Protein AF-A0A327HGI7-F1 (afdb_monomer)

Radius of gyration: 21.0 Å; Cα contacts (8 Å, |Δi|>4): 131; chains: 1; bounding box: 43×36×59 Å

Mean predicted aligned error: 7.12 Å

pLDDT: mean 90.42, std 4.66, range [54.19, 96.44]

Secondary structure (DSSP, 8-state):
-HHHHTT--HHHHHHHHHHHHHTTSEEEEE-GGGHHHHHHHHHHHHHHHH-HHHHHHTSSTTTTT--HHHHHHHHTT---HHHHHHHTTTS-HHHHHHHHHHTT--PPEEEEES-SSHHHHHHHHHHHHHHHHHHHHHHHHHHTT-

Solvent-accessible surface area (backbone atoms only — not comparable to full-atom values): 8160 Å² total; per-residue (Å²): 106,70,28,67,77,65,78,40,60,57,71,58,48,51,52,51,52,51,51,37,34,75,72,56,52,26,42,79,40,75,38,68,92,45,44,36,50,41,40,40,53,24,51,53,53,45,40,77,74,59,34,67,72,40,36,40,66,68,30,36,30,60,83,68,67,51,58,68,67,54,56,54,26,54,74,68,68,70,64,46,38,68,56,44,43,63,69,46,63,89,52,54,71,69,56,56,50,49,40,26,49,52,48,70,36,70,76,58,70,41,79,42,67,61,44,96,49,71,66,49,36,51,51,50,54,51,52,53,49,51,53,50,50,55,49,53,52,54,50,51,57,53,58,78,73,108

Structure (mmCIF, N/CA/C/O backbone):
data_AF-A0A327HGI7-F1
#
_entry.id   AF-A0A327HGI7-F1
#
loop_
_atom_site.group_PDB
_atom_site.id
_atom_site.type_symbol
_atom_site.label_atom_id
_atom_site.label_alt_id
_atom_site.label_comp_id
_atom_site.label_asym_id
_atom_site.label_entity_id
_atom_site.label_seq_id
_atom_site.pdbx_PDB_ins_code
_atom_site.Cartn_x
_atom_site.Cartn_y
_atom_site.Cartn_z
_atom_site.occupancy
_atom_site.B_iso_or_equiv
_atom_site.auth_seq_id
_atom_site.auth_comp_id
_atom_site.auth_asym_id
_atom_site.auth_atom_id
_atom_site.pdbx_PDB_model_num
ATOM 1 N N . GLU A 1 1 ? 11.525 -7.268 8.316 1.00 74.31 1 GLU A N 1
ATOM 2 C CA . GLU A 1 1 ? 11.619 -8.732 8.138 1.00 74.31 1 GLU A CA 1
ATOM 3 C C . GLU A 1 1 ? 13.041 -9.139 7.783 1.00 74.31 1 GLU A C 1
ATOM 5 O O . GLU A 1 1 ? 13.699 -9.641 8.675 1.00 74.31 1 GLU A O 1
ATOM 10 N N . ALA A 1 2 ? 13.578 -8.794 6.604 1.00 81.25 2 ALA A N 1
ATOM 11 C CA . ALA A 1 2 ? 14.952 -9.160 6.211 1.00 81.25 2 ALA A CA 1
ATOM 12 C C . ALA A 1 2 ? 16.039 -8.779 7.239 1.00 81.25 2 ALA A C 1
ATOM 14 O O . ALA A 1 2 ? 16.842 -9.613 7.630 1.00 81.25 2 ALA A O 1
ATOM 15 N N . ALA A 1 3 ? 16.016 -7.545 7.752 1.00 86.25 3 ALA A N 1
ATOM 16 C CA . ALA A 1 3 ? 16.958 -7.109 8.788 1.00 86.25 3 ALA A CA 1
ATOM 17 C C . ALA A 1 3 ? 16.834 -7.893 10.104 1.00 86.25 3 ALA A C 1
ATOM 19 O O . ALA A 1 3 ? 17.829 -8.110 10.774 1.00 86.25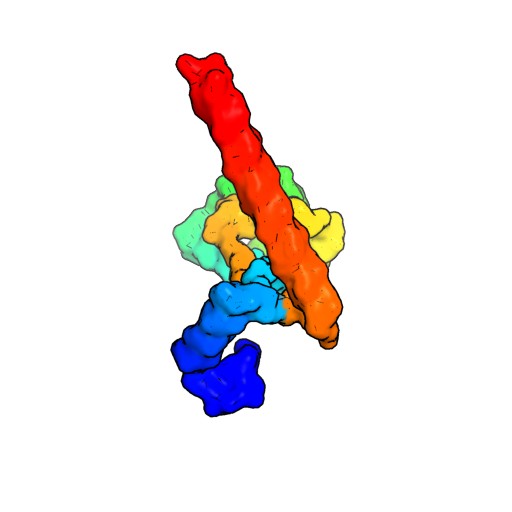 3 ALA A O 1
ATOM 20 N N . LYS A 1 4 ? 15.621 -8.341 10.450 1.00 87.12 4 LYS A N 1
ATOM 21 C CA . LYS A 1 4 ? 15.384 -9.163 11.643 1.00 87.12 4 LYS A CA 1
ATOM 22 C C . LYS A 1 4 ? 15.860 -10.603 11.419 1.00 87.12 4 LYS A C 1
ATOM 24 O O . LYS A 1 4 ? 16.408 -11.195 12.329 1.00 87.12 4 LYS A O 1
ATOM 29 N N . ALA A 1 5 ? 15.653 -11.147 10.219 1.00 88.88 5 ALA A N 1
ATOM 30 C CA . ALA A 1 5 ? 16.080 -12.500 9.862 1.00 88.88 5 ALA A CA 1
ATOM 31 C C . ALA A 1 5 ? 17.609 -12.637 9.779 1.00 88.88 5 ALA A C 1
ATOM 33 O O . ALA A 1 5 ? 18.146 -13.680 10.116 1.00 88.88 5 ALA A O 1
ATOM 34 N N . LEU A 1 6 ? 18.296 -11.580 9.342 1.00 89.06 6 LEU A N 1
ATOM 35 C CA . LEU A 1 6 ? 19.757 -11.531 9.229 1.00 89.06 6 LEU A CA 1
ATOM 36 C C . LEU A 1 6 ? 20.447 -10.985 10.489 1.00 89.06 6 LEU A C 1
ATOM 38 O O . LEU A 1 6 ? 21.641 -10.711 10.429 1.00 89.06 6 LEU A O 1
ATOM 42 N N . ASP A 1 7 ? 19.684 -10.726 11.558 1.00 90.31 7 ASP A N 1
ATOM 43 C CA . ASP A 1 7 ? 20.121 -10.007 12.766 1.00 90.31 7 ASP A CA 1
ATOM 44 C C . ASP A 1 7 ? 21.013 -8.782 12.462 1.00 90.31 7 ASP A C 1
ATOM 46 O O . ASP A 1 7 ? 22.052 -8.523 13.063 1.00 90.31 7 ASP A O 1
ATOM 50 N N . GLY A 1 8 ? 20.633 -8.044 11.417 1.00 89.75 8 GLY A N 1
ATOM 51 C CA . GLY A 1 8 ? 21.462 -7.026 10.787 1.00 89.75 8 GLY A CA 1
ATOM 52 C C . GLY A 1 8 ? 20.879 -5.618 10.928 1.00 89.75 8 GLY A C 1
ATOM 53 O O . GLY A 1 8 ? 19.656 -5.443 10.984 1.00 89.75 8 GLY A O 1
ATOM 54 N N . PRO A 1 9 ? 21.711 -4.558 10.876 1.00 93.31 9 PRO A N 1
ATOM 55 C CA . PRO A 1 9 ? 21.215 -3.187 10.919 1.00 93.31 9 PRO A CA 1
ATOM 56 C C . PRO A 1 9 ? 20.248 -2.892 9.762 1.00 93.31 9 PRO A C 1
ATOM 58 O O . PRO A 1 9 ? 20.606 -3.031 8.586 1.00 93.31 9 PRO A O 1
ATOM 61 N N . LYS A 1 10 ? 19.035 -2.406 10.077 1.00 89.06 10 LYS A N 1
ATOM 62 C CA . LYS A 1 10 ? 18.003 -2.053 9.076 1.00 89.06 10 LYS A CA 1
ATOM 63 C C . LYS A 1 10 ? 18.534 -1.181 7.925 1.00 89.06 10 LYS A C 1
ATOM 65 O O . LYS A 1 10 ? 18.257 -1.528 6.774 1.00 89.06 10 LYS A O 1
ATOM 70 N N . PRO A 1 11 ? 19.325 -0.112 8.167 1.00 92.19 11 PRO A N 1
ATOM 71 C CA . PRO A 1 11 ? 19.842 0.723 7.080 1.00 92.19 11 PRO A CA 1
ATOM 72 C C . PRO A 1 11 ? 20.815 -0.023 6.160 1.00 92.19 11 PRO A C 1
ATOM 74 O O . PRO A 1 11 ? 20.868 0.236 4.959 1.00 92.19 11 PRO A O 1
ATOM 77 N N . ARG A 1 12 ? 21.595 -0.967 6.703 1.00 92.69 12 ARG A N 1
ATOM 78 C CA . ARG A 1 12 ? 22.547 -1.767 5.921 1.00 92.69 12 ARG A CA 1
ATOM 79 C C . ARG A 1 12 ? 21.810 -2.730 4.997 1.00 92.69 12 ARG A C 1
ATOM 81 O O . ARG A 1 12 ? 22.081 -2.734 3.801 1.00 92.69 12 ARG A O 1
ATOM 88 N N . VAL A 1 13 ? 20.845 -3.476 5.530 1.00 92.94 13 VAL A N 1
ATOM 89 C CA . VAL A 1 13 ? 20.040 -4.419 4.738 1.00 92.94 13 VAL A CA 1
ATOM 90 C C . VAL A 1 13 ? 19.221 -3.690 3.671 1.00 92.94 13 VAL A C 1
ATOM 92 O O . VAL A 1 13 ? 19.176 -4.139 2.530 1.00 92.94 13 VAL A O 1
ATOM 95 N N . GLY A 1 14 ? 18.655 -2.522 3.994 1.00 90.56 14 GLY A N 1
ATOM 96 C CA . GLY A 1 14 ? 17.958 -1.685 3.013 1.00 90.56 14 GLY A CA 1
ATOM 97 C C . GLY A 1 14 ? 18.85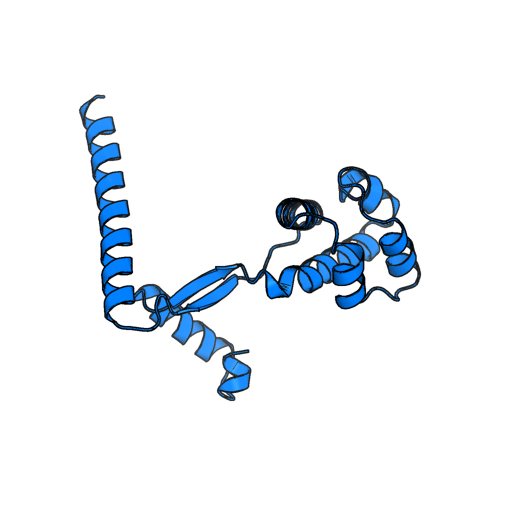2 -1.263 1.841 1.00 90.56 14 GLY A C 1
ATOM 98 O O . GLY A 1 14 ? 18.449 -1.395 0.689 1.00 90.56 14 GLY A O 1
ATOM 99 N N . ARG A 1 15 ? 20.092 -0.831 2.113 1.00 92.94 15 ARG A N 1
ATOM 100 C CA . ARG A 1 15 ? 21.059 -0.479 1.056 1.00 92.94 15 ARG A CA 1
ATOM 101 C C . ARG A 1 15 ? 21.450 -1.675 0.186 1.00 92.94 15 ARG A C 1
ATOM 103 O O . ARG A 1 15 ? 21.612 -1.505 -1.016 1.00 92.94 15 ARG A O 1
ATOM 110 N N . ILE A 1 16 ? 21.597 -2.866 0.768 1.00 93.19 16 ILE A N 1
ATOM 111 C CA . ILE A 1 16 ? 21.910 -4.090 0.010 1.00 93.19 16 ILE A CA 1
ATOM 112 C C . ILE A 1 16 ? 20.759 -4.444 -0.939 1.00 93.19 16 ILE A C 1
ATOM 114 O O . ILE A 1 16 ? 20.993 -4.673 -2.122 1.00 93.19 16 ILE A O 1
ATOM 118 N N . LEU A 1 17 ? 19.518 -4.420 -0.447 1.00 92.81 17 LEU A N 1
ATOM 119 C CA . LEU A 1 17 ? 18.340 -4.689 -1.274 1.00 92.81 17 LEU A CA 1
ATOM 120 C C . LEU A 1 17 ? 18.181 -3.667 -2.405 1.00 92.81 17 LEU A C 1
ATOM 122 O O . LEU A 1 17 ? 17.813 -4.039 -3.514 1.00 92.81 17 LEU A O 1
ATOM 126 N N . GLU A 1 18 ? 18.516 -2.399 -2.159 1.00 92.88 18 GLU A N 1
ATOM 127 C CA . GLU A 1 18 ? 18.499 -1.374 -3.204 1.00 92.88 18 GLU A CA 1
ATOM 128 C C . GLU A 1 18 ? 19.580 -1.615 -4.271 1.00 92.88 18 GLU A C 1
ATOM 130 O O . GLU A 1 18 ? 19.317 -1.436 -5.459 1.00 92.88 18 GLU A O 1
ATOM 135 N N . ARG A 1 19 ? 20.768 -2.104 -3.882 1.00 94.19 19 ARG A N 1
ATOM 136 C CA . ARG A 1 19 ? 21.799 -2.531 -4.844 1.00 94.19 19 ARG A CA 1
ATOM 137 C C . ARG A 1 19 ? 21.311 -3.703 -5.692 1.00 94.19 19 ARG A C 1
ATOM 139 O O . ARG A 1 19 ? 21.389 -3.627 -6.913 1.00 94.19 19 ARG A O 1
ATOM 146 N N . PHE A 1 20 ? 20.728 -4.734 -5.083 1.00 92.50 20 PHE A N 1
ATOM 147 C CA . PHE A 1 20 ? 20.129 -5.847 -5.834 1.00 92.50 20 PHE A CA 1
ATOM 148 C C . PHE A 1 20 ? 18.981 -5.400 -6.740 1.00 92.50 20 PHE A C 1
ATOM 150 O O . PHE A 1 20 ? 18.777 -5.965 -7.811 1.00 92.50 20 PHE A O 1
ATOM 157 N N . ARG A 1 21 ? 18.250 -4.352 -6.350 1.00 91.75 21 ARG A N 1
ATOM 158 C CA . ARG A 1 21 ? 17.236 -3.750 -7.214 1.00 91.75 21 ARG A CA 1
ATOM 159 C C . ARG A 1 21 ? 17.852 -3.061 -8.426 1.00 91.75 21 ARG A C 1
ATOM 161 O O . ARG A 1 21 ? 17.341 -3.208 -9.530 1.00 91.75 21 ARG A O 1
ATOM 168 N N . SER A 1 22 ? 18.953 -2.335 -8.237 1.00 89.50 22 SER A N 1
ATOM 169 C CA . SER A 1 22 ? 19.655 -1.670 -9.342 1.00 89.50 22 SER A CA 1
ATOM 170 C C . SER A 1 22 ? 20.238 -2.648 -10.366 1.00 89.50 22 SER A C 1
ATOM 172 O O . SER A 1 22 ? 20.324 -2.305 -11.539 1.00 89.50 22 SER A O 1
ATOM 174 N N . THR A 1 23 ? 20.565 -3.877 -9.954 1.00 88.38 23 THR A N 1
ATOM 175 C CA . THR A 1 23 ? 21.039 -4.941 -10.854 1.00 88.38 23 THR A CA 1
ATOM 176 C C . THR A 1 23 ? 19.910 -5.780 -11.460 1.00 88.38 23 THR A C 1
ATOM 178 O O . THR A 1 23 ? 20.188 -6.720 -12.197 1.00 88.38 23 THR A O 1
ATOM 181 N N . GLY A 1 24 ? 18.645 -5.494 -11.134 1.00 86.06 24 GLY A N 1
ATOM 182 C CA . GLY A 1 24 ? 17.489 -6.254 -11.618 1.00 86.06 24 GLY A CA 1
ATOM 183 C C . GLY A 1 24 ? 17.256 -7.599 -10.920 1.00 86.06 24 GLY A C 1
ATOM 184 O O . GLY A 1 24 ? 16.352 -8.321 -11.314 1.00 86.06 24 GLY A O 1
ATOM 185 N N . LEU A 1 25 ? 18.017 -7.944 -9.874 1.00 88.50 25 LEU A N 1
ATOM 186 C CA . LEU A 1 25 ? 17.823 -9.188 -9.109 1.00 88.50 25 LEU A CA 1
ATOM 187 C C . LEU A 1 25 ? 16.578 -9.137 -8.218 1.00 88.50 25 LEU A C 1
ATOM 189 O O . LEU A 1 25 ? 15.928 -10.151 -7.958 1.00 88.50 25 LEU A O 1
ATOM 193 N N . VAL A 1 26 ? 16.268 -7.943 -7.720 1.00 92.50 26 VAL A N 1
ATOM 194 C CA . VAL A 1 26 ? 15.165 -7.679 -6.800 1.00 92.50 26 VAL A CA 1
ATOM 195 C C . VAL A 1 26 ? 14.260 -6.610 -7.393 1.00 92.50 26 VAL A C 1
ATOM 197 O O . VAL A 1 26 ? 14.717 -5.650 -8.002 1.00 92.50 26 VAL A O 1
ATOM 200 N N . GLU A 1 27 ? 12.965 -6.721 -7.155 1.00 90.12 27 GLU A N 1
ATOM 201 C CA .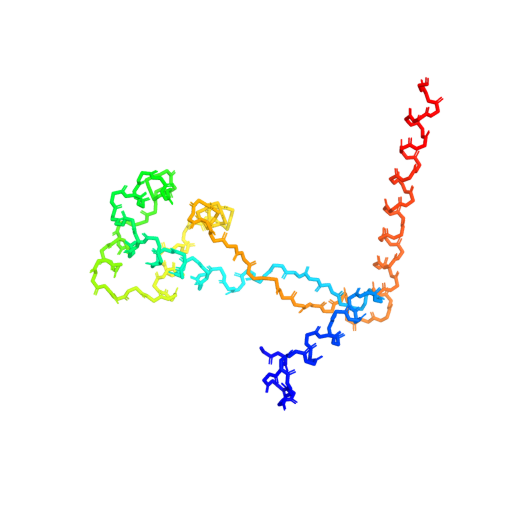 GLU A 1 27 ? 11.986 -5.696 -7.491 1.00 90.12 27 GLU A CA 1
ATOM 202 C C . GL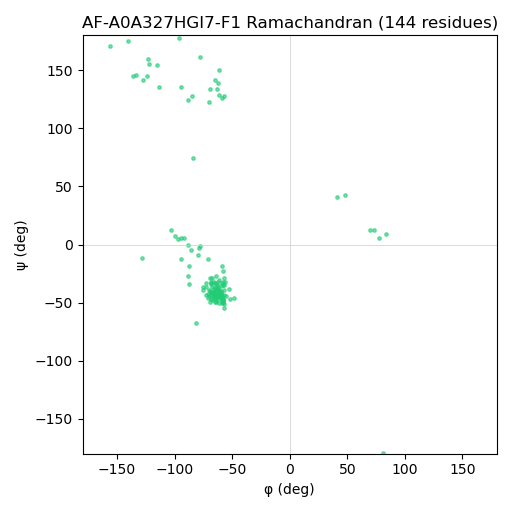U A 1 27 ? 11.221 -5.233 -6.251 1.00 90.12 27 GLU A C 1
ATOM 204 O O . GLU A 1 27 ? 11.105 -5.946 -5.247 1.00 90.12 27 GLU A O 1
ATOM 209 N N . ARG A 1 28 ? 10.700 -4.002 -6.321 1.00 90.25 28 ARG A N 1
ATOM 210 C CA . ARG A 1 28 ? 9.784 -3.485 -5.305 1.00 90.25 28 ARG A CA 1
ATOM 211 C C . ARG A 1 28 ? 8.358 -3.847 -5.677 1.00 90.25 28 ARG A C 1
ATOM 213 O O . ARG A 1 28 ? 7.889 -3.475 -6.747 1.00 90.25 28 ARG A O 1
ATOM 220 N N . VAL A 1 29 ? 7.666 -4.515 -4.764 1.00 88.19 29 VAL A N 1
ATOM 221 C CA . VAL A 1 29 ? 6.295 -4.995 -4.976 1.00 88.19 29 VAL A CA 1
ATOM 222 C C . VAL A 1 29 ? 5.410 -4.507 -3.838 1.00 88.19 29 VAL A C 1
ATOM 224 O O . VAL A 1 29 ? 5.842 -4.463 -2.685 1.00 88.19 29 VAL A O 1
ATOM 227 N N . ALA A 1 30 ? 4.174 -4.119 -4.148 1.00 86.12 30 ALA A N 1
ATOM 228 C CA . ALA A 1 30 ? 3.195 -3.759 -3.129 1.00 86.12 30 ALA A CA 1
ATOM 229 C C . ALA A 1 30 ? 2.910 -4.962 -2.216 1.00 86.12 30 ALA A C 1
ATOM 231 O O . ALA A 1 30 ? 2.617 -6.057 -2.693 1.00 86.12 30 ALA A O 1
ATOM 232 N N . ARG A 1 31 ? 3.000 -4.760 -0.899 1.00 87.50 31 ARG A N 1
ATOM 233 C CA . ARG A 1 31 ? 2.761 -5.807 0.106 1.00 87.50 31 ARG A CA 1
ATOM 234 C C . ARG A 1 31 ? 1.276 -5.935 0.417 1.00 87.50 31 ARG A C 1
ATOM 236 O O . ARG A 1 31 ? 0.822 -5.460 1.453 1.00 87.50 31 ARG A O 1
ATOM 243 N N . THR A 1 32 ? 0.514 -6.532 -0.495 1.00 84.69 32 THR A N 1
ATOM 244 C CA . THR A 1 32 ? -0.943 -6.711 -0.347 1.00 84.69 32 THR A CA 1
ATOM 245 C C . THR A 1 32 ? -1.322 -7.469 0.928 1.00 84.69 32 THR A C 1
ATOM 247 O O . THR A 1 32 ? -2.345 -7.160 1.529 1.00 84.69 32 THR A O 1
ATOM 250 N N . ASP A 1 33 ? -0.449 -8.350 1.424 1.00 84.19 33 ASP A N 1
ATOM 251 C CA . ASP A 1 33 ? -0.554 -9.018 2.730 1.00 84.19 33 ASP A CA 1
ATOM 252 C C . ASP A 1 33 ? -0.632 -8.045 3.921 1.00 84.19 33 ASP A C 1
ATOM 254 O O . ASP A 1 33 ? -1.135 -8.384 4.988 1.00 84.19 33 ASP A O 1
ATOM 258 N N . ARG A 1 34 ? -0.143 -6.813 3.755 1.00 87.62 34 ARG A N 1
ATOM 259 C CA . ARG A 1 34 ? -0.162 -5.759 4.777 1.00 87.62 34 ARG A CA 1
ATOM 260 C C . ARG A 1 34 ? -1.327 -4.785 4.620 1.00 87.62 34 ARG A C 1
ATOM 262 O O . ARG A 1 34 ? -1.384 -3.811 5.373 1.00 87.62 34 ARG A O 1
ATOM 269 N N . LEU A 1 35 ? -2.247 -5.016 3.681 1.00 90.62 35 LEU A N 1
ATOM 270 C CA . LEU A 1 35 ? -3.359 -4.106 3.403 1.00 90.62 35 LEU A CA 1
ATOM 271 C C . LEU A 1 35 ? -4.239 -3.879 4.641 1.00 90.62 35 LEU A C 1
ATOM 273 O O . LEU A 1 35 ? -4.478 -2.729 5.002 1.00 90.62 35 LEU A O 1
ATOM 277 N N . SER A 1 36 ? -4.616 -4.940 5.357 1.00 91.44 36 SER A N 1
ATOM 278 C CA . SER A 1 36 ? -5.421 -4.846 6.585 1.00 91.44 36 SER A CA 1
ATOM 279 C C . SER A 1 36 ? -4.738 -4.007 7.669 1.00 91.44 36 SER A C 1
ATOM 281 O O . SER A 1 36 ? -5.369 -3.166 8.306 1.00 91.44 36 SER A O 1
ATOM 283 N N . THR A 1 37 ? -3.422 -4.168 7.852 1.00 92.50 37 THR A N 1
ATOM 284 C CA . THR A 1 37 ? -2.643 -3.365 8.810 1.00 92.50 37 THR A CA 1
ATOM 285 C C . THR A 1 37 ? -2.522 -1.904 8.370 1.00 92.50 37 THR A C 1
ATOM 287 O O . THR A 1 37 ? -2.619 -1.001 9.202 1.00 92.50 37 THR A O 1
ATOM 290 N N . ALA A 1 38 ? -2.322 -1.653 7.073 1.00 92.81 38 ALA A N 1
ATOM 291 C CA . ALA A 1 38 ? -2.231 -0.303 6.524 1.00 92.81 38 ALA A CA 1
ATOM 292 C C . ALA A 1 38 ? -3.566 0.445 6.657 1.00 92.81 38 ALA A C 1
ATOM 294 O O . ALA A 1 38 ? -3.586 1.590 7.110 1.00 92.81 38 ALA A O 1
ATOM 295 N N . LEU A 1 39 ? -4.679 -0.223 6.340 1.00 94.19 39 LEU A N 1
ATOM 296 C CA . LEU A 1 39 ? -6.031 0.291 6.552 1.00 94.19 39 LEU A CA 1
ATOM 297 C C . LEU A 1 39 ? -6.294 0.553 8.030 1.00 94.19 39 LEU A C 1
ATOM 299 O O . LEU A 1 39 ? -6.778 1.626 8.367 1.00 94.19 39 LEU A O 1
ATOM 303 N N . TRP A 1 40 ? -5.906 -0.362 8.920 1.00 94.25 40 TRP A N 1
ATOM 30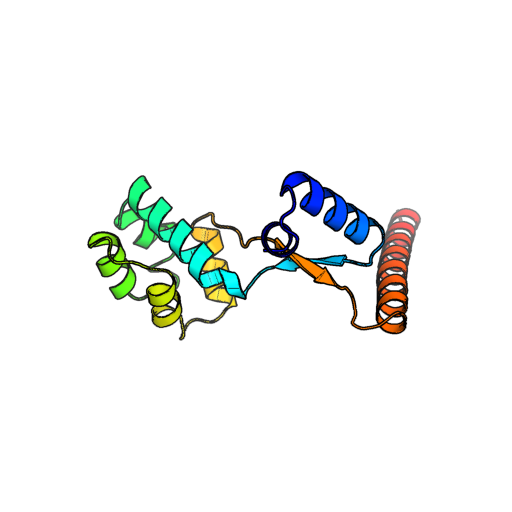4 C CA . TRP A 1 40 ? -6.048 -0.168 10.364 1.00 94.25 40 TRP A CA 1
ATOM 305 C C . TRP A 1 40 ? -5.331 1.077 10.864 1.00 94.25 40 TRP A C 1
ATOM 307 O O . TRP A 1 40 ? -5.930 1.905 11.555 1.00 94.25 40 TRP A O 1
ATOM 317 N N . SER A 1 41 ? -4.069 1.238 10.476 1.00 93.44 41 SER A N 1
ATOM 318 C CA . SER A 1 41 ? -3.275 2.398 10.863 1.00 93.44 41 SER A CA 1
ATOM 319 C C . SER A 1 41 ? -3.878 3.694 10.316 1.00 93.44 41 SER A C 1
ATOM 321 O O . SER A 1 41 ? -4.020 4.664 11.064 1.00 93.44 41 SER A O 1
ATOM 323 N N . ALA A 1 42 ? -4.300 3.704 9.047 1.00 94.88 42 ALA A N 1
ATOM 324 C CA . ALA A 1 42 ? -4.920 4.864 8.418 1.00 94.88 42 ALA A CA 1
ATOM 325 C C . ALA A 1 42 ? -6.270 5.218 9.066 1.00 94.88 42 ALA A C 1
ATOM 327 O O . ALA A 1 42 ? -6.465 6.360 9.473 1.00 94.88 42 ALA A O 1
ATOM 328 N N . MET A 1 43 ? -7.171 4.246 9.242 1.00 94.38 43 MET A N 1
ATOM 329 C CA . MET A 1 43 ? -8.477 4.445 9.881 1.00 94.38 43 MET A CA 1
ATOM 330 C C . MET A 1 43 ? -8.332 4.967 11.307 1.00 94.38 43 MET A C 1
ATOM 332 O O . MET A 1 43 ? -8.958 5.963 11.657 1.00 94.38 43 MET A O 1
ATOM 336 N N . THR A 1 44 ? -7.471 4.340 12.111 1.00 93.50 44 THR A N 1
ATOM 337 C CA . THR A 1 44 ? -7.251 4.741 13.506 1.00 93.50 44 THR A CA 1
ATOM 338 C C . THR A 1 44 ? -6.669 6.150 13.577 1.00 93.50 44 THR A C 1
ATOM 340 O O . THR A 1 44 ? -7.143 6.980 14.348 1.00 93.50 44 THR A O 1
ATOM 343 N N . THR A 1 45 ? -5.692 6.465 12.722 1.00 94.00 45 THR A N 1
ATOM 344 C CA . THR A 1 45 ? -5.078 7.799 12.676 1.00 94.00 45 THR A CA 1
ATOM 345 C C . THR A 1 45 ? -6.089 8.869 12.270 1.00 94.00 45 THR A C 1
ATOM 347 O O . THR A 1 45 ? -6.143 9.926 12.896 1.00 94.00 45 THR A O 1
ATOM 350 N N . GLN A 1 46 ? -6.894 8.618 11.236 1.00 95.06 46 GLN A N 1
ATOM 351 C CA . GLN A 1 46 ? -7.884 9.590 10.774 1.00 95.06 46 GLN A CA 1
ATOM 352 C C . GLN A 1 46 ? -9.034 9.751 11.770 1.00 95.06 46 GLN A C 1
ATOM 354 O O . GLN A 1 46 ? -9.438 10.884 12.022 1.00 95.06 46 GLN A O 1
ATOM 359 N N . TYR A 1 47 ? -9.498 8.663 12.394 1.00 94.50 47 TYR A N 1
ATOM 360 C CA . TYR A 1 47 ? -10.499 8.724 13.460 1.00 94.50 47 TYR A CA 1
ATOM 361 C C . TYR A 1 47 ? -10.028 9.622 14.608 1.00 94.50 47 TYR A C 1
ATOM 363 O O . TYR A 1 47 ? -10.721 10.563 14.976 1.00 94.50 47 TYR A O 1
ATOM 371 N N . MET A 1 48 ? -8.812 9.392 15.117 1.00 92.69 48 MET A N 1
ATOM 372 C CA . MET A 1 48 ? -8.266 10.163 16.240 1.00 92.69 48 MET A CA 1
ATOM 373 C C . MET A 1 48 ? -8.024 11.636 15.896 1.00 92.69 48 MET A C 1
ATOM 375 O O . MET A 1 48 ? -8.130 12.496 16.762 1.00 92.69 48 MET A O 1
ATOM 379 N N . ARG A 1 49 ? -7.683 11.943 14.639 1.00 95.12 49 ARG A N 1
ATOM 380 C CA . ARG A 1 49 ? -7.369 13.315 14.210 1.00 95.12 49 ARG A CA 1
ATOM 381 C C . ARG A 1 49 ? -8.583 14.127 13.779 1.00 95.12 49 ARG A C 1
ATOM 383 O O . ARG A 1 49 ? -8.549 15.347 13.891 1.00 95.12 49 ARG A O 1
ATOM 390 N N . ARG A 1 50 ? -9.587 13.487 13.178 1.00 94.75 50 ARG A N 1
ATOM 391 C CA . ARG A 1 50 ? -10.678 14.172 12.460 1.00 94.75 50 ARG A CA 1
ATOM 392 C C . ARG A 1 50 ? -12.075 13.742 12.900 1.00 94.75 50 ARG A C 1
ATOM 394 O O . ARG A 1 50 ? -13.037 14.409 12.537 1.00 94.75 50 ARG A O 1
ATOM 401 N N . GLY A 1 51 ? -12.185 12.663 13.670 1.00 93.00 51 GLY A N 1
ATOM 402 C CA . GLY A 1 51 ? -13.448 12.165 14.199 1.00 93.00 51 GLY A CA 1
ATOM 403 C C . GLY A 1 51 ? -14.276 11.335 13.215 1.00 93.00 51 GLY A C 1
ATOM 404 O O . GLY A 1 51 ? -13.897 11.079 12.069 1.00 93.00 51 GLY A O 1
ATOM 405 N N . GLU A 1 52 ? -15.431 10.902 13.717 1.00 93.31 52 GLU A N 1
ATOM 406 C CA . GLU A 1 52 ? -16.384 10.003 13.058 1.00 93.31 52 GLU A CA 1
ATOM 407 C C . GLU A 1 52 ? -16.988 10.615 11.784 1.00 93.31 52 GLU A C 1
ATOM 409 O O . GLU A 1 52 ? -16.915 10.008 10.713 1.00 93.31 52 GLU A O 1
ATOM 414 N N . ASP A 1 53 ? -17.480 11.855 11.865 1.00 93.69 53 ASP A N 1
ATOM 415 C CA . ASP A 1 53 ? -18.124 12.555 10.742 1.00 93.69 53 ASP A CA 1
ATOM 416 C C . ASP A 1 53 ? -17.209 12.689 9.523 1.00 93.69 53 ASP A C 1
ATOM 418 O O . ASP A 1 53 ? -17.651 12.624 8.370 1.00 93.69 53 ASP A O 1
ATOM 422 N N . TRP A 1 54 ? -15.909 12.874 9.765 1.00 95.56 54 TRP A N 1
ATOM 423 C CA . TRP A 1 54 ? -14.940 12.973 8.687 1.00 95.56 54 TRP A CA 1
ATOM 424 C C . TRP A 1 54 ? -14.762 11.636 7.964 1.00 95.56 54 TRP A C 1
ATOM 426 O O . TRP A 1 54 ? -14.687 11.633 6.734 1.00 95.56 54 TRP A O 1
ATOM 436 N N . LEU A 1 55 ? -14.718 10.512 8.691 1.00 94.31 55 LEU A N 1
ATOM 437 C CA . LEU A 1 55 ? -14.584 9.181 8.091 1.00 94.31 55 LEU A CA 1
ATOM 438 C C . LEU A 1 55 ? -15.788 8.816 7.225 1.00 94.31 55 LEU A C 1
ATOM 440 O O . LEU A 1 55 ? -15.595 8.330 6.108 1.00 94.31 55 LEU A O 1
ATOM 444 N N . LEU A 1 56 ? -16.997 9.089 7.726 1.00 93.50 56 LEU A N 1
ATOM 445 C CA . LEU A 1 56 ? -18.253 8.856 7.012 1.00 93.50 56 LEU A CA 1
ATOM 446 C C . LEU A 1 56 ? -18.268 9.593 5.671 1.00 93.50 56 LEU A C 1
ATOM 448 O O . LEU A 1 56 ? -18.373 8.955 4.622 1.00 93.50 56 LEU A O 1
ATOM 452 N N . LYS A 1 57 ? -18.032 10.910 5.706 1.00 92.00 57 LYS A N 1
ATOM 453 C CA . LYS A 1 57 ? -18.132 11.784 4.530 1.00 92.00 57 LYS A CA 1
ATOM 454 C C . LYS A 1 57 ? -16.885 11.731 3.644 1.00 92.00 57 LYS A C 1
ATOM 456 O O . LYS A 1 57 ? -16.918 11.271 2.507 1.00 92.00 57 LYS A O 1
ATOM 461 N N . LYS A 1 58 ? -15.756 12.240 4.149 1.00 92.12 58 LYS A N 1
ATOM 462 C CA . LYS A 1 58 ? -14.521 12.448 3.366 1.00 92.12 58 LYS A CA 1
ATOM 463 C C . LYS A 1 58 ? -13.609 11.219 3.352 1.00 92.12 58 LYS A C 1
ATOM 465 O O . LYS A 1 58 ? -12.864 11.039 2.394 1.00 92.12 58 LYS A O 1
ATOM 470 N N . GLY A 1 59 ? -13.669 10.380 4.385 1.00 91.06 59 GLY A N 1
ATOM 471 C CA . GLY A 1 59 ? -12.868 9.159 4.512 1.00 91.06 59 GLY A CA 1
ATOM 472 C C . GLY A 1 59 ? -13.378 7.974 3.689 1.00 91.06 59 GLY A C 1
ATOM 473 O O . GLY A 1 59 ? -12.722 6.937 3.665 1.00 91.06 59 GLY A O 1
ATOM 474 N N . GLY A 1 60 ? -14.514 8.119 2.999 1.00 92.06 60 GLY A N 1
ATOM 475 C CA . GLY A 1 60 ? -15.026 7.124 2.058 1.00 92.06 60 GLY A CA 1
ATOM 476 C C . GLY A 1 60 ? -15.831 5.986 2.678 1.00 92.06 60 GLY A C 1
ATOM 477 O O . GLY A 1 60 ? -16.153 5.048 1.953 1.00 92.06 60 GLY A O 1
ATOM 478 N N . PHE A 1 61 ? -16.170 6.052 3.972 1.00 93.88 61 PHE A N 1
ATOM 479 C CA . PHE A 1 61 ? -16.938 4.990 4.630 1.00 93.88 61 PHE A CA 1
ATOM 480 C C . PHE A 1 61 ? -18.349 4.858 4.048 1.00 93.88 61 PHE A C 1
ATOM 482 O O . PHE A 1 61 ? -18.763 3.744 3.744 1.00 93.88 61 PHE A O 1
ATOM 489 N N . GLU A 1 62 ? -19.056 5.968 3.812 1.00 92.31 62 GLU A N 1
ATOM 490 C CA . GLU A 1 62 ? -20.376 5.927 3.163 1.00 92.31 62 GLU A CA 1
ATOM 491 C C . GLU A 1 62 ? -20.256 5.513 1.693 1.00 92.31 62 GLU A C 1
ATOM 493 O O . GLU A 1 62 ? -20.944 4.600 1.235 1.00 92.31 62 GLU A O 1
ATOM 498 N N . ARG A 1 63 ? -19.316 6.132 0.964 1.00 92.50 63 ARG A N 1
ATOM 499 C CA . ARG A 1 63 ? -19.133 5.916 -0.480 1.00 92.50 63 ARG A CA 1
ATOM 500 C C . ARG A 1 63 ? -18.822 4.464 -0.839 1.00 92.50 63 ARG A C 1
ATOM 502 O O . ARG A 1 63 ? -19.232 4.009 -1.898 1.00 92.50 63 ARG A O 1
ATOM 509 N N . LEU A 1 64 ? -18.063 3.770 0.006 1.00 92.81 64 LEU A N 1
ATOM 510 C CA . LEU A 1 64 ? -17.653 2.378 -0.210 1.00 92.81 64 LEU A CA 1
ATOM 511 C C . LEU A 1 64 ? -18.458 1.392 0.646 1.00 92.81 64 LEU A C 1
ATOM 513 O O . LEU A 1 64 ? -18.058 0.240 0.778 1.00 92.81 64 LEU A O 1
ATOM 517 N N . SER A 1 65 ? -19.564 1.849 1.251 1.00 89.75 65 SER A N 1
ATOM 518 C CA . SER A 1 65 ? -20.436 1.036 2.110 1.00 89.75 65 SER A CA 1
ATOM 519 C C . SER A 1 65 ? -19.654 0.232 3.159 1.00 89.75 65 SER A C 1
ATOM 521 O O . SER A 1 65 ? -19.910 -0.949 3.399 1.00 89.75 65 SER A O 1
ATOM 523 N N . VAL A 1 66 ? -18.663 0.880 3.781 1.00 91.12 66 VAL A N 1
ATOM 524 C CA . VAL A 1 66 ? -17.818 0.264 4.805 1.00 91.12 66 VAL A CA 1
ATOM 525 C C . VAL A 1 66 ? -18.696 -0.122 6.001 1.00 91.12 66 VAL A C 1
ATOM 527 O O . VAL A 1 66 ? -19.489 0.701 6.462 1.00 91.12 66 VAL A O 1
ATOM 530 N N . PRO A 1 67 ? -18.561 -1.341 6.558 1.00 90.25 67 PRO A N 1
ATOM 531 C CA . PRO A 1 67 ? -19.419 -1.780 7.650 1.00 90.25 67 PRO A CA 1
ATOM 532 C C . PRO A 1 67 ? -19.366 -0.849 8.868 1.00 90.25 67 PRO A C 1
ATOM 534 O O . PRO A 1 67 ? -18.305 -0.626 9.455 1.00 90.25 67 PRO A O 1
ATOM 537 N N . ASN A 1 68 ? -20.536 -0.399 9.336 1.00 87.81 68 ASN A N 1
ATOM 538 C CA . ASN A 1 68 ? -20.676 0.435 10.541 1.00 87.81 68 ASN A CA 1
ATOM 539 C C . ASN A 1 68 ? -20.114 -0.223 11.816 1.00 87.81 68 ASN A C 1
ATOM 541 O O . ASN A 1 68 ? -19.836 0.455 12.808 1.00 87.81 68 ASN A O 1
ATOM 545 N N . SER A 1 69 ? -19.916 -1.546 11.810 1.00 88.94 69 SER A N 1
ATOM 546 C CA . SER A 1 69 ? -19.215 -2.261 12.880 1.00 88.94 69 SER A CA 1
ATOM 547 C C . SER A 1 69 ? -17.785 -1.747 13.084 1.00 88.94 69 SER A C 1
ATOM 549 O O . SER A 1 69 ? -17.328 -1.685 14.225 1.00 88.94 69 SER A O 1
ATOM 551 N N . LEU A 1 70 ? -17.099 -1.303 12.022 1.00 90.75 70 LEU A N 1
ATOM 552 C CA . LEU A 1 70 ? -15.759 -0.724 12.124 1.00 90.75 70 LEU A CA 1
ATOM 553 C C . LEU A 1 70 ? -15.762 0.619 12.849 1.00 90.75 70 LEU A C 1
ATOM 555 O O . LEU A 1 70 ? -14.919 0.818 13.719 1.00 90.75 70 LEU A O 1
ATOM 559 N N . LEU A 1 71 ? -16.731 1.498 12.580 1.00 89.75 71 LEU A N 1
ATOM 560 C CA . LEU A 1 71 ? -16.866 2.766 13.310 1.00 89.75 71 LEU A CA 1
ATOM 561 C C . LEU A 1 71 ? -17.123 2.531 14.799 1.00 89.75 71 LEU A C 1
ATOM 563 O O . LEU A 1 71 ? -16.457 3.126 15.646 1.00 89.75 71 LEU A O 1
ATOM 567 N N . LYS A 1 72 ? -18.007 1.582 15.133 1.00 89.31 72 LYS A N 1
ATOM 568 C CA . LYS A 1 72 ? -18.257 1.192 16.530 1.00 89.31 72 LYS A CA 1
ATOM 569 C C . LYS A 1 72 ? -16.987 0.675 17.218 1.00 89.31 72 LYS A C 1
ATOM 571 O O . LYS A 1 72 ? -16.747 1.010 18.377 1.00 89.31 72 LYS A O 1
ATOM 576 N N . ASN A 1 73 ? -16.165 -0.109 16.520 1.00 89.94 73 ASN A N 1
ATOM 577 C CA . ASN A 1 73 ? -14.907 -0.637 17.058 1.00 89.94 73 ASN A CA 1
ATOM 578 C C . ASN A 1 73 ? -13.819 0.438 17.191 1.00 89.94 73 ASN A C 1
ATOM 580 O O . ASN A 1 73 ? -13.060 0.414 18.159 1.00 89.94 73 ASN A O 1
ATOM 584 N N . LEU A 1 74 ? -13.753 1.393 16.259 1.00 91.12 74 LEU A N 1
ATOM 585 C CA . LEU A 1 74 ? -12.862 2.554 16.349 1.00 91.12 74 LEU A CA 1
ATOM 586 C C . LEU A 1 74 ? -13.232 3.428 17.552 1.00 91.12 74 LEU A C 1
ATOM 588 O O . LEU A 1 74 ? -12.359 3.777 18.342 1.00 91.12 74 LEU A O 1
ATOM 592 N N . LYS A 1 75 ? -14.529 3.681 17.757 1.00 89.75 75 LYS A N 1
ATOM 593 C CA . LYS A 1 75 ? -15.047 4.445 18.899 1.00 89.75 75 LYS A CA 1
ATOM 594 C C . LYS A 1 75 ? -14.757 3.793 20.248 1.00 89.75 75 LYS A C 1
ATOM 596 O O . LYS A 1 75 ? -14.436 4.489 21.203 1.00 89.75 75 LYS A O 1
ATOM 601 N N . LYS A 1 76 ? -14.840 2.462 20.323 1.00 88.75 76 LYS A N 1
ATOM 602 C CA . LYS A 1 76 ? -14.512 1.684 21.530 1.00 88.75 76 LYS A CA 1
ATOM 603 C C . LYS A 1 76 ? -13.007 1.466 21.740 1.00 88.75 76 LYS A C 1
ATOM 605 O O . LYS A 1 76 ? -12.627 0.918 22.767 1.00 88.75 76 LYS A O 1
ATOM 610 N N . GLY A 1 77 ? -12.159 1.820 20.771 1.00 84.38 77 GLY A N 1
ATOM 611 C CA . GLY A 1 77 ? -10.717 1.551 20.823 1.00 84.38 77 GLY A CA 1
ATOM 612 C C . GLY A 1 77 ? -10.336 0.069 20.688 1.00 84.38 77 GLY A C 1
ATOM 613 O O . GLY A 1 77 ? -9.189 -0.294 20.919 1.00 84.38 77 GLY A O 1
ATOM 614 N N . THR A 1 78 ? -11.269 -0.804 20.297 1.00 85.88 78 THR A N 1
ATOM 615 C CA . THR A 1 78 ? -11.054 -2.261 20.178 1.00 85.88 78 THR A CA 1
ATOM 616 C C . THR A 1 78 ? -10.676 -2.702 18.762 1.00 85.88 78 THR A C 1
ATOM 618 O O . THR A 1 78 ? -10.584 -3.898 18.476 1.00 85.88 78 THR A O 1
ATOM 621 N N . CYS A 1 79 ? -10.476 -1.750 17.849 1.00 86.81 79 CYS A N 1
ATOM 622 C CA . CYS A 1 79 ? -10.135 -2.035 16.462 1.00 86.81 79 CYS A CA 1
ATOM 623 C C . CYS A 1 79 ? -8.710 -2.602 16.357 1.00 86.81 79 CYS A C 1
ATOM 625 O O . CYS A 1 79 ? -7.748 -1.951 16.765 1.00 86.81 79 CYS A O 1
ATOM 627 N N . LYS A 1 80 ? -8.578 -3.799 15.776 1.00 91.00 80 LYS A N 1
ATOM 628 C CA . LYS A 1 80 ? -7.304 -4.465 15.466 1.00 91.00 80 LYS A CA 1
ATOM 629 C C . LYS A 1 80 ? -7.229 -4.795 13.967 1.00 91.00 80 LYS A C 1
ATOM 631 O O . LYS A 1 80 ? -8.286 -4.864 13.331 1.00 91.00 80 LYS A O 1
ATOM 636 N N . PRO A 1 81 ? -6.033 -5.024 13.391 1.00 88.81 81 PRO A N 1
ATOM 637 C CA . PRO A 1 81 ? -5.893 -5.399 11.981 1.00 88.81 81 PRO A CA 1
ATOM 638 C C . PRO A 1 81 ? -6.756 -6.600 11.565 1.00 88.81 81 PRO A C 1
ATOM 640 O O . PRO A 1 81 ? -7.358 -6.573 10.495 1.00 88.81 81 PRO A O 1
ATOM 643 N N . GLU A 1 82 ? -6.900 -7.604 12.432 1.00 90.06 82 GLU A N 1
ATOM 644 C CA . GLU A 1 82 ? -7.687 -8.817 12.169 1.00 90.06 82 GLU A CA 1
ATOM 645 C C . GLU A 1 82 ? -9.193 -8.515 12.095 1.00 90.06 82 GLU A C 1
ATOM 647 O O . GLU A 1 82 ? -9.942 -9.140 11.341 1.00 90.06 82 GLU A O 1
ATOM 652 N N . THR A 1 83 ? -9.653 -7.524 12.863 1.00 89.00 83 THR A N 1
ATOM 653 C CA . THR A 1 83 ? -11.039 -7.045 12.819 1.00 89.00 83 THR A CA 1
ATOM 654 C C . THR A 1 83 ? -11.346 -6.392 11.475 1.00 89.00 83 THR A C 1
ATOM 656 O O . THR A 1 83 ? -12.445 -6.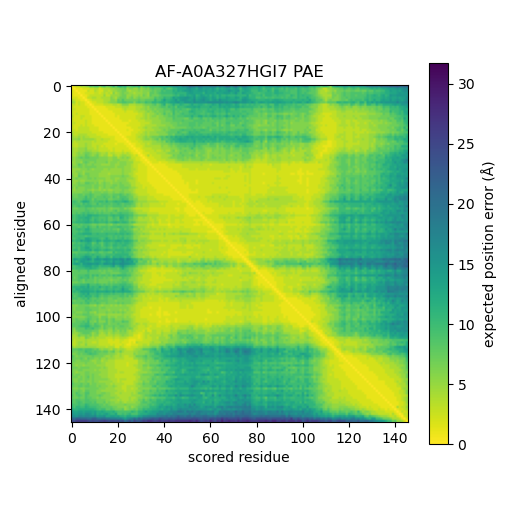564 10.952 1.00 89.00 83 THR A O 1
ATOM 659 N N . ILE A 1 84 ? -10.378 -5.672 10.899 1.00 89.81 84 ILE A N 1
ATOM 660 C CA . ILE A 1 84 ? -10.517 -5.047 9.578 1.00 89.81 84 ILE A CA 1
ATOM 661 C C . ILE A 1 84 ? -10.513 -6.095 8.483 1.00 89.81 84 ILE A C 1
ATOM 663 O O . ILE A 1 84 ? -11.393 -6.070 7.632 1.00 89.81 84 ILE A O 1
ATOM 667 N N . GLU A 1 85 ? -9.583 -7.043 8.538 1.00 89.94 85 GLU A N 1
ATOM 668 C CA . GLU A 1 85 ? -9.535 -8.143 7.577 1.00 89.94 85 GLU A CA 1
ATOM 669 C C . GLU A 1 85 ? -10.867 -8.903 7.536 1.00 89.94 85 GLU A C 1
ATOM 671 O O . GLU A 1 85 ? -11.416 -9.152 6.466 1.00 89.94 85 GLU A O 1
ATOM 676 N N . ARG A 1 86 ? -11.448 -9.193 8.707 1.00 90.44 86 ARG A N 1
ATOM 677 C CA . ARG A 1 86 ? -12.756 -9.849 8.801 1.00 90.44 86 ARG A CA 1
ATOM 678 C C . ARG A 1 86 ? -13.892 -8.975 8.275 1.00 90.44 86 ARG A C 1
ATOM 680 O O . ARG A 1 86 ? -14.749 -9.478 7.557 1.00 90.44 86 ARG A O 1
ATOM 687 N N . ALA A 1 87 ? -13.920 -7.696 8.648 1.00 88.88 87 ALA A N 1
ATOM 688 C CA . ALA A 1 87 ? -14.990 -6.781 8.260 1.00 88.88 87 ALA A CA 1
ATOM 689 C C . ALA A 1 87 ? -14.975 -6.459 6.761 1.00 88.88 87 ALA A C 1
ATOM 691 O O . ALA A 1 87 ? -16.032 -6.266 6.172 1.00 88.88 87 ALA A O 1
ATOM 692 N N . LEU A 1 88 ? -13.793 -6.411 6.144 1.00 88.94 88 LEU A N 1
ATOM 693 C CA . LEU A 1 88 ? -13.632 -6.071 4.732 1.00 88.94 88 LEU A CA 1
ATOM 694 C C . LEU A 1 88 ? -13.458 -7.294 3.829 1.00 88.94 88 LEU A C 1
ATOM 696 O O . LEU A 1 88 ? -13.228 -7.132 2.636 1.00 88.94 88 LEU A O 1
ATOM 700 N N . LYS A 1 89 ? -13.618 -8.514 4.356 1.00 88.19 89 LYS A N 1
ATOM 701 C CA . LYS A 1 89 ? -13.463 -9.761 3.591 1.00 88.19 89 LYS A CA 1
ATOM 702 C C . LYS A 1 89 ? -14.373 -9.836 2.358 1.00 88.19 89 LYS A C 1
ATOM 704 O O . LYS A 1 89 ? -14.000 -10.453 1.368 1.00 88.19 89 LYS A O 1
ATOM 709 N N . SER A 1 90 ? -15.558 -9.229 2.422 1.00 86.88 90 SER A N 1
ATOM 710 C CA . SER A 1 90 ? -16.526 -9.178 1.319 1.00 86.88 90 SER A CA 1
ATOM 711 C C . SER A 1 90 ? -16.294 -8.023 0.338 1.00 86.88 90 SER A C 1
ATOM 713 O O . SER A 1 90 ? -17.019 -7.918 -0.644 1.00 86.88 90 SER A O 1
ATOM 715 N N . MET A 1 91 ? -15.335 -7.136 0.611 1.00 89.12 91 MET A N 1
ATOM 716 C CA . MET A 1 91 ? -15.014 -5.992 -0.239 1.00 89.12 91 MET A CA 1
ATOM 717 C C . MET A 1 91 ? -13.882 -6.360 -1.193 1.00 89.12 91 MET A C 1
ATOM 719 O O . MET A 1 91 ? -12.879 -6.938 -0.764 1.00 89.12 91 MET A O 1
ATOM 723 N N . ASP A 1 92 ? -14.013 -5.986 -2.465 1.00 89.94 92 ASP A N 1
ATOM 724 C CA . ASP A 1 92 ? -12.972 -6.242 -3.457 1.00 89.94 92 ASP A CA 1
ATOM 725 C C . ASP A 1 92 ? -11.654 -5.534 -3.095 1.00 89.94 92 ASP A C 1
ATOM 727 O O . ASP A 1 92 ? -11.629 -4.454 -2.495 1.00 89.94 92 ASP A O 1
ATOM 731 N N . ALA A 1 93 ? -10.533 -6.129 -3.501 1.00 87.12 93 ALA A N 1
ATOM 732 C CA . ALA A 1 93 ? -9.202 -5.590 -3.254 1.00 87.12 93 ALA A CA 1
ATOM 733 C C . ALA A 1 93 ? -9.048 -4.174 -3.831 1.00 87.12 93 ALA A C 1
ATOM 735 O O . ALA A 1 93 ? -8.385 -3.327 -3.230 1.00 87.12 93 ALA A O 1
ATOM 736 N N . LYS A 1 94 ? -9.687 -3.883 -4.971 1.00 89.56 94 LYS A N 1
ATOM 737 C CA . LYS A 1 94 ? -9.660 -2.553 -5.590 1.00 89.56 94 LYS A CA 1
ATOM 738 C C . LYS A 1 94 ? -10.335 -1.491 -4.718 1.00 89.56 94 LYS A C 1
ATOM 740 O O . LYS A 1 94 ? -9.813 -0.381 -4.597 1.00 89.56 94 LYS A O 1
ATOM 745 N N . ASP A 1 95 ? -11.441 -1.834 -4.072 1.00 92.62 95 ASP A N 1
ATOM 746 C CA . ASP A 1 95 ? -12.174 -0.914 -3.202 1.00 92.62 95 ASP A CA 1
ATOM 747 C C . ASP A 1 95 ? -11.458 -0.719 -1.867 1.00 92.62 95 ASP A C 1
ATOM 749 O O . ASP A 1 95 ? -11.355 0.407 -1.380 1.00 92.62 95 ASP A O 1
ATOM 753 N N . GLN A 1 96 ? -10.836 -1.769 -1.328 1.00 92.44 96 GLN A N 1
ATOM 754 C CA . GLN A 1 96 ? -9.961 -1.649 -0.160 1.00 92.44 96 GLN A CA 1
ATOM 755 C C . GLN A 1 96 ? -8.757 -0.729 -0.438 1.00 92.44 96 GLN A C 1
ATOM 757 O O . GLN A 1 96 ? -8.380 0.092 0.402 1.00 92.44 96 GLN A O 1
ATOM 762 N N . MET A 1 97 ? -8.174 -0.812 -1.637 1.00 92.00 97 MET A N 1
ATOM 763 C CA . MET A 1 97 ? -7.118 0.099 -2.094 1.00 92.00 97 MET A CA 1
ATOM 764 C C . MET A 1 97 ? -7.605 1.540 -2.219 1.00 92.00 97 MET A C 1
ATOM 766 O O . MET A 1 97 ? -6.908 2.480 -1.828 1.00 92.00 97 MET A O 1
ATOM 770 N N . LEU A 1 98 ? -8.802 1.725 -2.771 1.00 93.38 98 LEU A N 1
ATOM 771 C CA . LEU A 1 98 ? -9.419 3.035 -2.906 1.00 93.38 98 LEU A CA 1
ATOM 772 C C . LEU A 1 98 ? -9.693 3.655 -1.534 1.00 93.38 98 LEU A C 1
ATOM 774 O O . LEU A 1 98 ? -9.355 4.817 -1.320 1.00 93.38 98 LEU A O 1
ATOM 778 N N . LEU A 1 99 ? -10.219 2.871 -0.593 1.00 94.62 99 LEU A N 1
ATOM 779 C CA . LEU A 1 99 ? -10.421 3.276 0.794 1.00 94.62 99 LEU A CA 1
ATOM 780 C C . LEU A 1 99 ? -9.104 3.710 1.441 1.00 94.62 99 LEU A C 1
ATOM 782 O O . LEU A 1 99 ? -9.034 4.787 2.030 1.00 94.62 99 LEU A O 1
ATOM 786 N N . LEU A 1 100 ? -8.034 2.927 1.272 1.00 94.69 100 LEU A N 1
ATOM 787 C CA . LEU A 1 100 ? -6.710 3.281 1.784 1.00 94.69 100 LEU A CA 1
ATOM 788 C C . LEU A 1 100 ? -6.241 4.640 1.243 1.00 94.69 100 LEU A C 1
ATOM 790 O O . LEU A 1 100 ? -5.762 5.471 2.015 1.00 94.69 100 LEU A O 1
ATOM 794 N N . ASN A 1 101 ? -6.434 4.885 -0.055 1.00 94.25 101 ASN A N 1
ATOM 795 C CA . ASN A 1 101 ? -6.069 6.147 -0.695 1.00 94.25 101 ASN A CA 1
ATOM 796 C C . ASN A 1 101 ? -6.897 7.332 -0.169 1.00 94.25 101 ASN A C 1
ATOM 798 O O . ASN A 1 101 ? -6.336 8.398 0.081 1.00 94.25 101 ASN A O 1
ATOM 802 N N . LEU A 1 102 ? -8.207 7.157 0.047 1.00 94.00 102 LEU A N 1
ATOM 803 C CA . LEU A 1 102 ? -9.083 8.195 0.618 1.00 94.00 102 LEU A CA 1
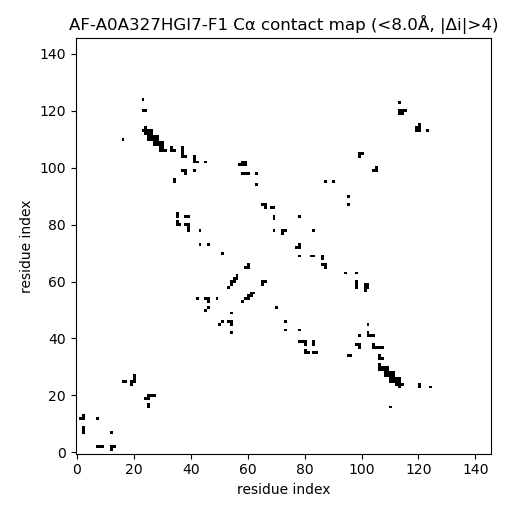ATOM 804 C C . LEU A 1 102 ? -8.690 8.557 2.055 1.00 94.00 102 LEU A C 1
ATOM 806 O O . LEU A 1 102 ? -8.763 9.718 2.457 1.00 94.00 102 LEU A O 1
ATOM 810 N N . LEU A 1 103 ? -8.207 7.577 2.816 1.00 94.56 103 LEU A N 1
ATOM 811 C CA . LEU A 1 103 ? -7.689 7.773 4.169 1.00 94.56 103 LEU A CA 1
ATOM 812 C C . LEU A 1 103 ? -6.269 8.374 4.188 1.00 94.56 103 LEU A C 1
ATOM 814 O O . LEU A 1 103 ? -5.714 8.619 5.264 1.00 94.56 103 LEU A O 1
ATOM 818 N N . GLY A 1 104 ? -5.674 8.621 3.016 1.00 91.12 104 GLY A N 1
ATOM 819 C CA . GLY A 1 104 ? -4.310 9.132 2.860 1.00 91.12 104 GLY A CA 1
ATOM 820 C C . GLY A 1 104 ? -3.224 8.100 3.172 1.00 91.12 104 GLY A C 1
ATOM 821 O O . GLY A 1 104 ? -2.056 8.461 3.332 1.00 91.12 104 GLY A O 1
ATOM 822 N N . GLY A 1 105 ? -3.595 6.825 3.289 1.00 89.75 105 GLY A N 1
ATOM 823 C CA . GLY A 1 105 ? -2.664 5.726 3.481 1.00 89.75 105 GLY A CA 1
ATOM 824 C C . GLY A 1 105 ? -1.981 5.324 2.176 1.00 89.75 105 GLY A C 1
ATOM 825 O O . GLY A 1 105 ? -2.438 5.626 1.075 1.00 89.75 105 GLY A O 1
ATOM 826 N N . ARG A 1 106 ? -0.859 4.616 2.303 1.00 87.50 106 ARG A N 1
ATOM 827 C CA . ARG A 1 106 ? -0.157 3.989 1.180 1.00 87.50 106 ARG A CA 1
ATOM 828 C C . ARG A 1 106 ? 0.260 2.590 1.579 1.00 87.50 106 ARG A C 1
ATOM 830 O O . ARG A 1 106 ? 0.638 2.358 2.727 1.00 87.50 106 ARG A O 1
ATOM 837 N N . LEU A 1 107 ? 0.226 1.671 0.623 1.00 88.19 107 LEU A N 1
ATOM 838 C CA . LEU A 1 107 ? 0.766 0.341 0.853 1.00 88.19 107 LEU A CA 1
ATOM 839 C C . LEU A 1 107 ? 2.286 0.394 0.966 1.00 88.19 107 LEU A C 1
ATOM 841 O O . LEU A 1 107 ? 2.940 1.014 0.120 1.00 88.19 107 LEU A O 1
ATOM 845 N N . PRO A 1 108 ? 2.867 -0.278 1.970 1.00 84.38 108 PRO A N 1
ATOM 846 C CA . PRO A 1 108 ? 4.302 -0.450 2.013 1.00 84.38 108 PRO A CA 1
ATOM 847 C C . PRO A 1 108 ? 4.774 -1.256 0.799 1.00 84.38 108 PRO A C 1
ATOM 849 O O . PRO A 1 108 ? 4.163 -2.249 0.393 1.00 84.38 108 PRO A O 1
ATOM 852 N N . LEU A 1 109 ? 5.901 -0.825 0.238 1.00 86.31 109 LEU A N 1
ATOM 853 C CA . LEU A 1 109 ? 6.620 -1.588 -0.771 1.00 86.31 109 LEU A CA 1
ATOM 854 C C . LEU A 1 109 ? 7.543 -2.586 -0.072 1.00 86.31 109 LEU A C 1
ATOM 856 O O . LEU A 1 109 ? 8.333 -2.227 0.803 1.00 86.31 109 LEU A O 1
ATOM 860 N N . GLY A 1 110 ? 7.428 -3.846 -0.467 1.00 87.50 110 GLY A N 1
ATOM 861 C CA . GLY A 1 110 ? 8.346 -4.916 -0.113 1.00 87.50 110 GLY A CA 1
ATOM 862 C C . GLY A 1 110 ? 9.388 -5.131 -1.201 1.00 87.50 110 GLY A C 1
ATOM 863 O O . GLY A 1 110 ? 9.350 -4.492 -2.249 1.00 87.50 110 GLY A O 1
ATOM 864 N N . HIS A 1 111 ? 10.300 -6.060 -0.941 1.00 90.12 111 HIS A N 1
ATOM 865 C CA . HIS A 1 111 ? 11.283 -6.531 -1.908 1.00 90.12 111 HIS A CA 1
ATOM 866 C C . HIS A 1 111 ? 10.973 -7.989 -2.240 1.00 90.12 111 HIS A C 1
ATOM 868 O O . HIS A 1 111 ? 10.690 -8.768 -1.327 1.00 90.12 111 HIS A O 1
ATOM 874 N N . ARG A 1 112 ? 11.023 -8.342 -3.523 1.00 89.25 112 ARG A N 1
ATOM 875 C CA . ARG A 1 112 ? 10.855 -9.711 -4.023 1.00 89.25 112 ARG A CA 1
ATOM 876 C C . ARG A 1 112 ? 11.954 -10.009 -5.040 1.00 89.25 112 ARG A C 1
ATOM 878 O O . ARG A 1 112 ? 12.369 -9.101 -5.753 1.00 89.25 112 ARG A O 1
ATOM 885 N N . LEU A 1 113 ? 12.428 -11.252 -5.096 1.00 90.12 113 LEU A N 1
ATOM 886 C CA . LEU A 1 113 ? 13.291 -11.694 -6.193 1.00 90.12 113 LEU A CA 1
ATOM 887 C C . LEU A 1 113 ? 12.510 -11.668 -7.507 1.00 90.12 113 LEU A C 1
ATOM 889 O O . LEU A 1 113 ? 11.330 -12.008 -7.540 1.00 90.12 113 LEU A O 1
ATOM 893 N N . VAL A 1 114 ? 13.177 -11.268 -8.582 1.00 88.44 114 VAL A N 1
ATOM 894 C CA . VAL A 1 114 ? 12.556 -11.174 -9.908 1.00 88.44 114 VAL A CA 1
ATOM 895 C C . VAL A 1 114 ? 12.176 -12.546 -10.480 1.00 88.44 114 VAL A C 1
ATOM 897 O O . VAL A 1 114 ? 11.204 -12.661 -11.224 1.00 88.44 114 VAL A O 1
ATOM 900 N N . GLY A 1 115 ? 12.899 -13.597 -10.098 1.00 86.50 115 GLY A N 1
ATOM 901 C CA . GLY A 1 115 ? 12.644 -14.961 -10.539 1.00 86.50 115 GLY A CA 1
ATOM 902 C C . GLY A 1 115 ? 13.198 -15.990 -9.563 1.00 86.50 115 GLY A C 1
ATOM 903 O O . GLY A 1 115 ? 13.907 -15.649 -8.615 1.00 86.50 115 GLY A O 1
ATOM 904 N N . MET A 1 116 ? 12.841 -17.249 -9.803 1.00 87.06 116 MET A N 1
ATOM 905 C CA . MET A 1 116 ? 13.322 -18.396 -9.025 1.00 87.06 116 MET A CA 1
ATOM 906 C C . MET A 1 116 ? 14.647 -18.948 -9.567 1.00 87.06 116 MET A C 1
ATOM 908 O O . MET A 1 116 ? 15.369 -19.623 -8.841 1.00 87.06 116 MET A O 1
ATOM 912 N N . ASP A 1 117 ? 14.986 -18.621 -10.816 1.00 89.75 117 ASP A N 1
ATOM 913 C CA . ASP A 1 117 ? 16.215 -19.037 -11.481 1.00 89.75 117 ASP A CA 1
ATOM 914 C C . ASP A 1 117 ? 16.822 -17.906 -12.339 1.00 89.75 117 ASP A C 1
ATOM 916 O O . ASP A 1 117 ? 16.262 -16.814 -12.504 1.00 89.75 117 ASP A O 1
ATOM 920 N N . VAL A 1 118 ? 18.006 -18.181 -12.891 1.00 87.62 118 VAL A N 1
ATOM 921 C CA . VAL A 1 118 ? 18.756 -17.247 -13.743 1.00 87.62 118 VAL A CA 1
ATOM 922 C C . VAL A 1 118 ? 18.073 -17.028 -15.100 1.00 87.62 118 VAL A C 1
ATOM 924 O O . VAL A 1 118 ? 18.204 -15.952 -15.686 1.00 87.62 118 VAL A O 1
ATOM 927 N N . ALA A 1 119 ? 17.325 -18.010 -15.609 1.00 89.94 119 ALA A N 1
ATOM 928 C CA . ALA A 1 119 ? 16.645 -17.904 -16.896 1.00 89.94 119 ALA A CA 1
ATOM 929 C C . ALA A 1 119 ? 15.483 -16.900 -16.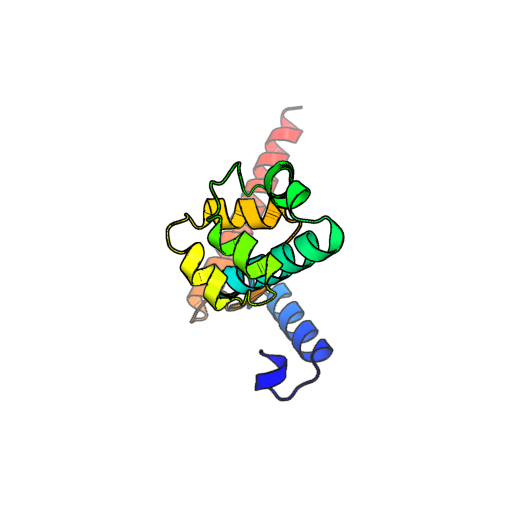830 1.00 89.94 119 ALA A C 1
ATOM 931 O O . ALA A 1 119 ? 15.375 -16.028 -17.692 1.00 89.94 119 ALA A O 1
ATOM 932 N N . MET A 1 120 ? 14.678 -16.951 -15.766 1.00 89.12 120 MET A N 1
ATOM 933 C CA . MET A 1 120 ? 13.616 -15.991 -15.470 1.00 89.12 120 MET A CA 1
ATOM 934 C C . MET A 1 120 ? 14.172 -14.579 -15.298 1.00 89.12 120 MET A C 1
ATOM 936 O O . MET A 1 120 ? 13.607 -13.625 -15.832 1.00 89.12 120 MET A O 1
ATOM 940 N N . LEU A 1 121 ? 15.298 -14.444 -14.589 1.00 88.81 121 LEU A N 1
ATOM 941 C CA . LEU A 1 121 ? 15.985 -13.163 -14.442 1.00 88.81 121 LEU A CA 1
ATOM 942 C C . LEU A 1 121 ? 16.390 -12.599 -15.810 1.00 88.81 121 LEU A C 1
ATOM 944 O O . LEU A 1 121 ? 16.065 -11.454 -16.119 1.00 88.81 121 LEU A O 1
ATOM 948 N N . LYS A 1 122 ? 17.050 -13.412 -16.645 1.00 90.00 122 LYS A N 1
ATOM 949 C CA . LYS A 1 122 ? 17.465 -13.018 -17.996 1.00 90.00 122 LYS A CA 1
ATOM 950 C C . LYS A 1 122 ? 16.264 -12.595 -18.838 1.00 90.00 122 LYS A C 1
ATOM 952 O O . LYS A 1 122 ? 16.313 -11.536 -19.460 1.00 90.00 122 LYS A O 1
ATOM 957 N N . GLN A 1 123 ? 15.194 -13.389 -18.840 1.00 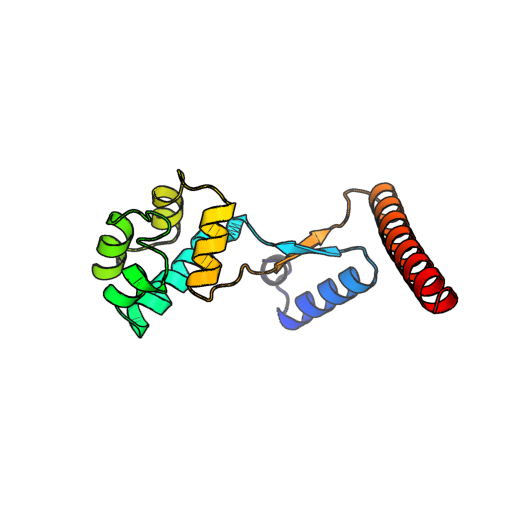91.25 123 GLN A N 1
ATOM 958 C CA . GLN A 1 123 ? 13.982 -13.076 -19.593 1.00 91.25 123 GLN A CA 1
ATOM 959 C C . GLN A 1 123 ? 13.393 -11.739 -19.145 1.00 91.25 123 GLN A C 1
ATOM 961 O O . GLN A 1 123 ? 13.131 -10.874 -19.978 1.00 91.25 123 GLN A O 1
ATOM 966 N N . LYS A 1 124 ? 13.278 -11.521 -17.831 1.00 88.75 124 LYS A N 1
ATOM 967 C CA . LYS A 1 124 ? 12.768 -10.263 -17.291 1.00 88.75 124 LYS A CA 1
ATOM 968 C C . LYS A 1 124 ? 13.637 -9.069 -17.687 1.00 88.75 124 LYS A C 1
ATOM 970 O O . LYS A 1 124 ? 13.100 -8.042 -18.097 1.00 88.75 124 LYS A O 1
ATOM 975 N N . SER A 1 125 ? 14.962 -9.197 -17.596 1.00 88.44 125 SER A N 1
ATOM 976 C CA . SER A 1 125 ? 15.888 -8.142 -18.023 1.00 88.44 125 SER A CA 1
ATOM 977 C C . SER A 1 125 ? 15.740 -7.821 -19.512 1.00 88.44 125 SER A C 1
ATOM 979 O O . SER A 1 125 ? 15.731 -6.647 -19.881 1.00 88.44 125 SER A O 1
ATOM 981 N N . MET A 1 126 ? 15.567 -8.839 -20.361 1.00 93.19 126 MET A N 1
ATOM 982 C CA . MET A 1 126 ? 15.317 -8.650 -21.793 1.00 93.19 126 MET A CA 1
ATOM 983 C C . MET A 1 126 ? 13.968 -7.972 -22.055 1.00 93.19 126 MET A C 1
ATOM 985 O O . MET A 1 126 ? 13.896 -7.058 -22.874 1.00 93.19 126 MET A O 1
ATOM 989 N N . ASP A 1 127 ? 12.908 -8.361 -21.348 1.00 92.12 127 ASP A N 1
ATOM 990 C CA . ASP A 1 127 ? 11.578 -7.756 -21.485 1.00 92.12 127 ASP A CA 1
ATOM 991 C C . ASP A 1 127 ? 11.578 -6.279 -21.073 1.00 92.12 127 ASP A C 1
ATOM 993 O O . ASP A 1 127 ? 11.003 -5.428 -21.761 1.00 92.12 127 ASP A O 1
ATOM 997 N N . ASP A 1 128 ? 12.252 -5.957 -19.967 1.00 88.25 128 ASP A N 1
ATOM 998 C CA . ASP A 1 128 ? 12.371 -4.587 -19.477 1.00 88.25 128 ASP A CA 1
ATOM 999 C C . ASP A 1 128 ? 13.207 -3.727 -20.445 1.00 88.25 128 ASP A C 1
ATOM 1001 O O . ASP A 1 128 ? 12.801 -2.604 -20.761 1.00 88.25 128 ASP A O 1
ATOM 1005 N N . LEU A 1 129 ? 14.301 -4.267 -21.002 1.00 91.81 129 LEU A N 1
ATOM 1006 C CA . LEU A 1 129 ? 15.091 -3.607 -22.049 1.00 91.81 129 LEU A CA 1
ATOM 1007 C C . LEU A 1 129 ? 14.257 -3.355 -23.313 1.00 91.81 129 LEU A C 1
ATOM 1009 O O . LEU A 1 129 ? 14.184 -2.222 -23.793 1.00 91.81 129 LEU A O 1
ATOM 1013 N N . ASN A 1 130 ? 13.564 -4.378 -23.813 1.00 96.00 130 ASN A N 1
ATOM 1014 C CA . ASN A 1 130 ? 12.694 -4.275 -24.986 1.00 96.00 130 ASN A CA 1
ATOM 1015 C C . ASN A 1 130 ? 11.607 -3.213 -24.790 1.00 96.00 130 ASN A C 1
ATOM 1017 O O . ASN A 1 130 ? 11.288 -2.451 -25.704 1.00 96.00 130 ASN A O 1
ATOM 1021 N N . ARG A 1 131 ? 11.037 -3.121 -23.584 1.00 94.31 131 ARG A N 1
ATOM 1022 C CA . ARG A 1 131 ? 10.046 -2.095 -23.246 1.00 94.31 131 ARG A CA 1
ATOM 1023 C C . ARG A 1 131 ? 10.631 -0.684 -23.302 1.00 94.31 131 ARG A C 1
ATOM 1025 O O . ARG A 1 131 ? 9.928 0.231 -23.736 1.00 94.31 131 ARG A O 1
ATOM 1032 N N . VAL A 1 132 ? 11.871 -0.494 -22.850 1.00 94.56 132 VAL A N 1
ATOM 1033 C CA . VAL A 1 132 ? 12.568 0.800 -22.921 1.00 94.56 132 VAL A CA 1
ATOM 1034 C C . VAL A 1 132 ? 12.863 1.167 -24.373 1.00 94.56 132 VAL A C 1
ATOM 1036 O O . VAL A 1 132 ? 12.499 2.266 -24.786 1.00 94.56 132 VAL A O 1
ATOM 1039 N N . ILE A 1 133 ? 13.411 0.242 -25.164 1.00 96.44 133 ILE A N 1
ATOM 1040 C CA . ILE A 1 133 ? 13.704 0.463 -26.589 1.00 96.44 133 ILE A CA 1
ATOM 1041 C C . ILE A 1 133 ? 12.430 0.853 -27.346 1.00 96.44 133 ILE A C 1
ATOM 1043 O O . ILE A 1 133 ? 12.389 1.916 -27.958 1.00 96.44 133 ILE A O 1
ATOM 1047 N N . ARG A 1 134 ? 11.333 0.099 -27.185 1.00 96.44 134 ARG A N 1
ATOM 1048 C CA . ARG A 1 134 ? 10.037 0.424 -27.814 1.00 96.44 134 ARG A CA 1
ATOM 1049 C C . ARG A 1 134 ? 9.505 1.806 -27.435 1.00 96.44 134 ARG A C 1
ATOM 1051 O O . ARG A 1 134 ? 8.782 2.428 -28.209 1.00 96.44 134 ARG A O 1
ATOM 1058 N N . ARG A 1 135 ? 9.789 2.287 -26.220 1.00 94.81 135 ARG A N 1
ATOM 1059 C CA . ARG A 1 135 ? 9.408 3.646 -25.803 1.00 94.81 135 ARG A CA 1
ATOM 1060 C C . ARG A 1 135 ? 10.271 4.697 -26.488 1.00 94.81 135 ARG A C 1
ATOM 1062 O O . ARG A 1 135 ? 9.715 5.686 -26.951 1.00 94.81 135 ARG A O 1
ATOM 1069 N N . ILE A 1 136 ? 11.581 4.472 -26.566 1.00 96.00 136 ILE A N 1
ATOM 1070 C CA . ILE A 1 136 ? 12.514 5.365 -27.264 1.00 96.00 136 ILE A CA 1
ATOM 1071 C C . ILE A 1 136 ? 12.132 5.460 -28.743 1.00 96.00 136 ILE A C 1
ATOM 1073 O O . ILE A 1 136 ? 11.995 6.564 -29.254 1.00 96.00 136 ILE A O 1
ATOM 1077 N N . GLU A 1 137 ? 11.857 4.333 -29.400 1.00 95.69 137 GLU A N 1
ATOM 1078 C CA . GLU A 1 137 ? 11.402 4.291 -30.796 1.00 95.69 137 GLU A CA 1
ATOM 1079 C C . GLU A 1 137 ? 10.110 5.087 -31.003 1.00 95.69 137 GLU A C 1
ATOM 1081 O O . GLU A 1 137 ? 10.033 5.914 -31.908 1.00 95.69 137 GLU A O 1
ATOM 1086 N N . LYS A 1 138 ? 9.105 4.893 -30.136 1.00 94.75 138 LYS A N 1
ATOM 1087 C CA . LYS A 1 138 ? 7.846 5.653 -30.202 1.00 94.75 138 LYS A CA 1
ATOM 1088 C C . LYS A 1 138 ? 8.062 7.157 -30.054 1.00 94.75 138 LYS A C 1
ATOM 1090 O O . LYS A 1 138 ? 7.429 7.929 -30.767 1.00 94.75 138 LYS A O 1
ATOM 1095 N N . VAL A 1 139 ? 8.933 7.575 -29.136 1.00 95.56 139 VAL A N 1
ATOM 1096 C CA . VAL A 1 139 ? 9.268 8.994 -28.950 1.00 95.56 139 VAL A CA 1
ATOM 1097 C C . VAL A 1 139 ? 10.037 9.525 -30.158 1.00 95.56 139 VAL A C 1
ATOM 1099 O O . VAL A 1 139 ? 9.697 10.589 -30.658 1.00 95.56 139 VAL A O 1
ATOM 1102 N N . GLY A 1 140 ? 11.009 8.774 -30.678 1.00 95.44 140 GLY A N 1
ATOM 1103 C CA . GLY A 1 140 ? 11.762 9.146 -31.876 1.00 95.44 140 GLY A CA 1
ATOM 1104 C C . GLY A 1 140 ? 10.860 9.331 -33.097 1.00 95.44 140 GLY A C 1
ATOM 1105 O O . GLY A 1 140 ? 10.962 10.339 -33.786 1.00 95.44 140 GLY A O 1
ATOM 1106 N N . GLN A 1 141 ? 9.908 8.420 -33.316 1.00 94.06 141 GLN A N 1
ATOM 1107 C CA . GLN A 1 141 ? 8.898 8.548 -34.373 1.00 94.06 141 GLN A CA 1
ATOM 1108 C C . GLN A 1 141 ? 7.987 9.765 -34.183 1.00 94.06 141 GLN A C 1
ATOM 1110 O O . GLN A 1 141 ? 7.545 10.353 -35.164 1.00 94.06 141 GLN A O 1
ATOM 1115 N N . PHE A 1 142 ? 7.673 10.125 -32.937 1.00 91.06 142 PHE A N 1
ATOM 1116 C CA . PHE A 1 142 ? 6.875 11.311 -32.640 1.00 91.06 142 PHE A CA 1
ATOM 1117 C C . PHE A 1 142 ? 7.657 12.601 -32.912 1.00 91.06 142 PHE A C 1
ATOM 1119 O O . PHE A 1 142 ? 7.115 13.522 -33.511 1.00 91.06 142 PHE A O 1
ATOM 1126 N N . VAL A 1 143 ? 8.932 12.659 -32.518 1.00 91.19 143 VAL A N 1
ATOM 1127 C CA . VAL A 1 143 ? 9.803 13.815 -32.776 1.00 91.19 143 VAL A CA 1
ATOM 1128 C C . VAL A 1 143 ? 10.070 13.980 -34.271 1.00 91.19 143 VAL A C 1
ATOM 1130 O O . VAL A 1 143 ? 9.981 15.090 -34.758 1.00 91.19 143 VAL A O 1
ATOM 1133 N N . ALA A 1 144 ? 10.323 12.899 -35.014 1.00 84.69 144 ALA A N 1
ATOM 1134 C CA . ALA A 1 144 ? 10.612 12.962 -36.451 1.00 84.69 144 ALA A CA 1
ATOM 1135 C C . ALA A 1 144 ? 9.401 13.325 -37.338 1.00 84.69 144 ALA A C 1
ATOM 1137 O O . ALA A 1 144 ? 9.570 13.568 -38.529 1.00 84.69 144 ALA A O 1
ATOM 1138 N N . LYS A 1 145 ? 8.180 13.290 -36.789 1.00 74.12 145 LYS A N 1
ATOM 1139 C CA . LYS A 1 145 ? 6.942 13.678 -37.487 1.00 74.12 145 LYS A CA 1
ATOM 1140 C C . LYS A 1 145 ? 6.534 15.137 -37.248 1.00 74.12 145 LYS A C 1
ATOM 1142 O O . LYS A 1 145 ? 5.626 15.594 -37.937 1.00 74.12 145 LYS A O 1
ATOM 1147 N N . ASN A 1 146 ? 7.145 15.813 -36.274 1.00 54.19 146 ASN A N 1
ATOM 1148 C CA . ASN A 1 146 ? 6.983 17.249 -36.021 1.00 54.19 146 ASN A CA 1
ATOM 1149 C C . ASN A 1 146 ? 8.183 18.014 -36.584 1.00 54.19 146 ASN A C 1
ATOM 1151 O O . ASN A 1 146 ? 8.015 19.224 -36.831 1.00 54.19 146 ASN A O 1
#

Foldseek 3Di:
DVCVVVVHDPVVVVVVLVVCVVVQQKDWDFPLVCLLVQLLVLVLVCCVVPNDVCCCPQLCCVVQVQDCVQVVCSVVVNDDSVNSCVRCVVPDSVSSCVSSVSSVTDGDIDMDGQDPDPVSSVVVVVVVVVVVVVVVVVVVVVVVVD

Sequence (146 aa):
EAAKALDGPKPRVGRILERFRSTGLVERVARTDRLSTALWSAMTTQYMRRGEDWLLKKGGFERLSVPNSLLKNLKKGTCKPETIERALKSMDAKDQMLLLNLLGGRLPLGHRLVGMDVAMLKQKSMDDLNRVIRRIEKVGQFVAKN